Protein AF-A0A832U2E0-F1 (afdb_monomer_lite)

Sequence (103 aa):
MTTLREISESLNTPEETDFFEEMMDIDIGNYTFTDRKQYDDEGYLYLYSNKNNPNVKLLFNEERSSVILYELQDDNETVNSTVWRYDKKFTKKYNKSELKGIF

pLDDT: mean 84.31, std 11.88, range [37.91, 95.94]

Radius of gyration: 13.37 Å; chains: 1; bounding box: 28×29×34 Å

Foldseek 3Di:
DDFQLNQCVLAVPPPVLCLPPLRRRDDPDDFHWYDWDADDPVRQWIKTATPPDRQWIWIGGSVQSKIKIWGQDDVNQKIWIWMDHPNDIDTDIDGVVRCVVVD

Structure (mmCIF, N/CA/C/O backbone):
data_AF-A0A832U2E0-F1
#
_entry.id   AF-A0A832U2E0-F1
#
loop_
_atom_site.group_PDB
_atom_site.id
_atom_site.type_symbol
_atom_site.label_atom_id
_atom_site.label_alt_id
_atom_site.label_comp_id
_atom_site.label_asym_id
_atom_site.label_entity_id
_atom_site.label_seq_id
_atom_site.pdbx_PDB_ins_code
_atom_site.Cartn_x
_atom_site.Cartn_y
_atom_site.Cartn_z
_atom_site.occupancy
_atom_site.B_iso_or_equiv
_atom_site.auth_seq_id
_atom_site.auth_comp_id
_atom_site.auth_asym_id
_atom_site.auth_atom_id
_atom_site.pdbx_PDB_model_num
ATOM 1 N N . MET A 1 1 ? -2.938 15.019 -8.203 1.00 75.44 1 MET A N 1
ATOM 2 C CA . MET A 1 1 ? -3.217 13.584 -8.091 1.00 75.44 1 MET A CA 1
ATOM 3 C C . MET A 1 1 ? -1.922 12.908 -8.458 1.00 75.44 1 MET A C 1
ATOM 5 O O . MET A 1 1 ? -1.430 13.218 -9.534 1.00 75.44 1 MET A O 1
ATOM 9 N N . THR A 1 2 ? -1.313 12.175 -7.529 1.00 87.50 2 THR A N 1
ATOM 10 C CA . THR A 1 2 ? 0.060 11.682 -7.680 1.00 87.50 2 THR A CA 1
ATOM 11 C C . THR A 1 2 ? 0.033 10.238 -8.166 1.00 87.50 2 THR A C 1
ATOM 13 O O . THR A 1 2 ? -0.649 9.384 -7.594 1.00 87.50 2 THR A O 1
ATOM 16 N N . THR A 1 3 ? 0.758 9.985 -9.245 1.00 90.81 3 THR A N 1
ATOM 17 C CA . THR A 1 3 ? 0.906 8.667 -9.860 1.00 90.81 3 THR A CA 1
ATOM 18 C C . THR A 1 3 ? 1.887 7.793 -9.082 1.00 90.81 3 THR A C 1
ATOM 20 O O . THR A 1 3 ? 2.719 8.285 -8.312 1.00 90.81 3 THR A O 1
ATOM 23 N N . LEU A 1 4 ? 1.822 6.479 -9.300 1.00 88.75 4 LEU A N 1
ATOM 24 C CA . LEU A 1 4 ? 2.828 5.555 -8.778 1.00 88.75 4 LEU A CA 1
ATOM 25 C C . LEU A 1 4 ? 4.234 5.909 -9.280 1.00 88.75 4 LEU A C 1
ATOM 27 O O . LEU A 1 4 ? 5.176 5.833 -8.496 1.00 88.75 4 LEU A O 1
ATOM 31 N N . ARG A 1 5 ? 4.365 6.350 -10.536 1.00 88.50 5 ARG A N 1
ATOM 32 C CA . ARG A 1 5 ? 5.624 6.815 -11.133 1.00 88.50 5 ARG A CA 1
ATOM 33 C C . ARG A 1 5 ? 6.262 7.935 -10.325 1.00 88.50 5 ARG A C 1
ATOM 35 O O . ARG A 1 5 ? 7.390 7.788 -9.870 1.00 88.50 5 ARG A O 1
ATOM 42 N N . GLU A 1 6 ? 5.513 9.003 -10.067 1.00 89.12 6 GLU A N 1
ATOM 43 C CA . GLU A 1 6 ? 5.998 10.136 -9.269 1.00 89.12 6 GLU A CA 1
ATOM 44 C C . GLU A 1 6 ? 6.388 9.706 -7.843 1.00 89.12 6 GLU A C 1
ATOM 46 O O . GLU A 1 6 ? 7.375 10.190 -7.286 1.00 89.12 6 GLU A O 1
ATOM 51 N N . ILE A 1 7 ? 5.642 8.769 -7.242 1.00 89.25 7 ILE A N 1
ATOM 52 C CA . ILE A 1 7 ? 5.978 8.211 -5.924 1.00 89.25 7 ILE A CA 1
ATOM 53 C C . ILE A 1 7 ? 7.279 7.404 -5.987 1.00 89.25 7 ILE A C 1
ATOM 55 O O . ILE A 1 7 ? 8.162 7.629 -5.161 1.00 89.25 7 ILE A O 1
ATOM 59 N N . SER A 1 8 ? 7.411 6.493 -6.949 1.00 85.81 8 SER A N 1
ATOM 60 C CA . SER A 1 8 ? 8.593 5.647 -7.150 1.00 85.81 8 SER A CA 1
ATOM 61 C C . SER A 1 8 ? 9.853 6.491 -7.369 1.00 85.81 8 SER A C 1
ATOM 63 O O . SER A 1 8 ? 10.850 6.284 -6.672 1.00 85.81 8 SER A O 1
ATOM 65 N N . GLU A 1 9 ? 9.772 7.519 -8.218 1.00 86.19 9 GLU A N 1
ATOM 66 C CA . GLU A 1 9 ? 10.846 8.493 -8.444 1.00 86.19 9 GLU A CA 1
ATOM 67 C C . GLU A 1 9 ? 11.225 9.227 -7.148 1.00 86.19 9 GLU A C 1
ATOM 69 O O . GLU A 1 9 ? 12.403 9.321 -6.803 1.00 86.19 9 GLU A O 1
ATOM 74 N N . SER A 1 10 ? 10.235 9.696 -6.376 1.00 87.38 10 SER A N 1
ATOM 75 C CA . SER A 1 10 ? 10.485 10.403 -5.109 1.00 87.38 10 SER A CA 1
ATOM 76 C C . SER A 1 10 ? 11.129 9.527 -4.029 1.00 87.38 10 SER A C 1
ATOM 78 O O . SER A 1 10 ? 11.835 10.033 -3.155 1.00 87.38 10 SER A O 1
ATOM 80 N N . LEU A 1 11 ? 10.882 8.217 -4.083 1.00 85.81 11 LEU A N 1
ATOM 81 C CA . LEU A 1 11 ? 11.396 7.229 -3.139 1.00 85.81 11 LEU A CA 1
ATOM 82 C C . LEU A 1 11 ? 12.758 6.666 -3.552 1.00 85.81 11 LEU A C 1
ATOM 84 O O . LEU A 1 11 ? 13.355 5.930 -2.763 1.00 85.81 11 LEU A O 1
ATOM 88 N N . ASN A 1 12 ? 13.241 6.998 -4.756 1.00 79.06 12 ASN A N 1
ATOM 89 C CA . ASN A 1 12 ? 14.454 6.439 -5.345 1.00 79.06 12 ASN A CA 1
ATOM 90 C C . ASN A 1 12 ? 14.466 4.902 -5.234 1.00 79.06 12 ASN A C 1
ATOM 92 O O . ASN A 1 12 ? 15.420 4.303 -4.722 1.00 79.06 12 ASN A O 1
ATOM 96 N N . THR A 1 13 ? 13.348 4.271 -5.617 1.00 74.06 13 THR A N 1
ATOM 97 C CA . THR A 1 13 ? 13.244 2.807 -5.633 1.00 74.06 13 THR A CA 1
ATOM 98 C C . THR A 1 13 ? 14.312 2.227 -6.566 1.00 74.06 13 THR A C 1
ATOM 100 O O . THR A 1 13 ? 14.593 2.854 -7.586 1.00 74.06 13 THR A O 1
ATOM 103 N N . PRO A 1 14 ? 14.938 1.081 -6.232 1.00 61.00 14 PRO A N 1
ATOM 104 C CA . PRO A 1 14 ? 15.945 0.454 -7.093 1.00 61.00 14 PRO A CA 1
ATOM 105 C C . PRO A 1 14 ? 15.469 0.344 -8.549 1.00 61.00 14 PRO A C 1
ATOM 107 O O . PRO A 1 14 ? 14.299 0.058 -8.779 1.00 61.00 14 PRO A O 1
ATOM 110 N N . GLU A 1 15 ? 16.348 0.527 -9.535 1.00 55.22 15 GLU A N 1
ATOM 111 C CA . GLU A 1 15 ? 15.975 0.355 -10.954 1.00 55.22 15 GLU A CA 1
ATOM 112 C C . GLU A 1 15 ? 15.452 -1.063 -11.255 1.00 55.22 15 GLU A C 1
ATOM 114 O O . GLU A 1 15 ? 14.665 -1.234 -12.174 1.00 55.22 15 GLU A O 1
ATOM 119 N N . GLU A 1 16 ? 15.834 -2.054 -10.439 1.00 53.84 16 GLU A N 1
ATOM 120 C CA . GLU A 1 16 ? 15.380 -3.453 -10.514 1.00 53.84 16 GLU A CA 1
ATOM 121 C C . GLU A 1 16 ? 13.988 -3.696 -9.908 1.00 53.84 16 GLU A C 1
ATOM 123 O O . GLU A 1 16 ? 13.469 -4.807 -9.992 1.00 53.84 16 GLU A O 1
ATOM 128 N N . THR A 1 17 ? 13.371 -2.674 -9.301 1.00 59.53 17 THR A N 1
ATOM 129 C CA . THR A 1 17 ? 11.955 -2.719 -8.906 1.00 59.53 17 THR A CA 1
ATOM 130 C C . THR A 1 17 ? 11.160 -2.605 -10.213 1.00 59.53 17 THR A C 1
ATOM 132 O O . THR A 1 17 ? 10.677 -1.526 -10.556 1.00 59.53 17 THR A O 1
ATOM 135 N N . ASP A 1 18 ? 11.099 -3.689 -10.993 1.00 55.53 18 ASP A N 1
ATOM 136 C CA . ASP A 1 18 ? 10.346 -3.803 -12.246 1.00 55.53 18 ASP A CA 1
ATOM 137 C C . ASP A 1 18 ? 8.844 -3.717 -11.927 1.00 55.53 18 ASP A C 1
ATOM 139 O O . ASP A 1 18 ? 8.078 -4.684 -12.004 1.00 55.53 18 ASP A O 1
ATOM 143 N N . PHE A 1 19 ? 8.382 -2.536 -11.518 1.00 65.25 19 PHE A N 1
ATOM 144 C CA . PHE A 1 19 ? 6.973 -2.215 -11.584 1.00 65.25 19 PHE A CA 1
ATOM 145 C C . PHE A 1 19 ? 6.597 -2.300 -13.052 1.00 65.25 19 PHE A C 1
ATOM 147 O O . PHE A 1 19 ? 7.103 -1.540 -13.874 1.00 65.25 19 PHE A O 1
ATOM 154 N N . PHE A 1 20 ? 5.718 -3.248 -13.365 1.00 68.69 20 PHE A N 1
ATOM 155 C CA . PHE A 1 20 ? 5.097 -3.400 -14.675 1.00 68.69 20 PHE A CA 1
ATOM 156 C C . PHE A 1 20 ? 4.760 -2.005 -15.209 1.00 68.69 20 PHE A C 1
ATOM 158 O O . PHE A 1 20 ? 4.055 -1.268 -14.519 1.00 68.69 20 PHE A O 1
ATOM 165 N N . GLU A 1 21 ? 5.285 -1.618 -16.380 1.00 72.19 21 GLU A N 1
ATOM 166 C CA . GLU A 1 21 ? 5.094 -0.266 -16.943 1.00 72.19 21 GLU A CA 1
ATOM 167 C C . GLU A 1 21 ? 3.615 0.159 -16.913 1.00 72.19 21 GLU A C 1
ATOM 169 O O . GLU A 1 21 ? 3.295 1.318 -16.654 1.00 72.19 21 GLU A O 1
ATOM 174 N N . GLU A 1 22 ? 2.724 -0.820 -17.079 1.00 73.81 22 GLU A N 1
ATOM 175 C CA . GLU A 1 22 ? 1.262 -0.737 -17.007 1.00 73.81 22 GLU A CA 1
ATOM 176 C C . GLU A 1 22 ? 0.732 -0.177 -15.668 1.00 73.81 22 GLU A C 1
ATOM 178 O O . GLU A 1 22 ? -0.292 0.502 -15.623 1.00 73.81 22 GLU A O 1
ATOM 183 N N . MET A 1 23 ? 1.443 -0.402 -14.561 1.00 82.88 23 MET A N 1
ATOM 184 C CA . MET A 1 23 ? 1.066 0.064 -13.225 1.00 82.88 23 MET A CA 1
ATOM 185 C C . MET A 1 23 ? 1.610 1.450 -12.882 1.00 82.88 23 MET A C 1
ATOM 187 O O . MET A 1 23 ? 1.145 2.050 -11.917 1.00 82.88 23 MET A O 1
ATOM 191 N N . MET A 1 24 ? 2.576 1.984 -13.626 1.00 85.81 24 MET A N 1
ATOM 192 C CA . MET A 1 24 ? 3.264 3.222 -13.237 1.00 85.81 24 MET A CA 1
ATOM 193 C C . MET A 1 24 ? 2.356 4.455 -13.287 1.00 85.81 24 MET A C 1
ATOM 195 O O . MET A 1 24 ? 2.542 5.401 -12.521 1.00 85.81 24 MET A O 1
ATOM 199 N N . ASP A 1 25 ? 1.318 4.411 -14.116 1.00 87.88 25 ASP A N 1
ATOM 200 C CA . ASP A 1 25 ? 0.399 5.531 -14.298 1.00 87.88 25 ASP A CA 1
ATOM 201 C C . ASP A 1 25 ? -0.848 5.429 -13.396 1.00 87.88 25 ASP A C 1
ATOM 203 O O . ASP A 1 25 ? -1.756 6.261 -13.487 1.00 87.88 25 ASP A O 1
ATOM 207 N N . ILE A 1 26 ? -0.913 4.436 -12.492 1.00 89.38 26 ILE A N 1
ATOM 208 C CA . ILE A 1 26 ? -2.020 4.349 -11.534 1.00 89.38 26 ILE A CA 1
ATOM 209 C C . ILE A 1 26 ? -2.003 5.544 -10.589 1.00 89.38 26 ILE A C 1
ATOM 211 O O . ILE A 1 26 ? -0.965 5.987 -10.097 1.00 89.38 26 ILE A O 1
ATOM 215 N N . ASP A 1 27 ? -3.201 6.011 -10.275 1.00 91.56 27 ASP A N 1
ATOM 216 C CA . ASP A 1 27 ? -3.414 7.014 -9.251 1.00 91.56 27 ASP A CA 1
ATOM 217 C C . ASP A 1 27 ? -3.379 6.408 -7.846 1.00 91.56 27 ASP A C 1
ATOM 219 O O . ASP A 1 27 ? -4.218 5.565 -7.504 1.00 91.56 27 ASP A O 1
ATOM 223 N N . ILE A 1 28 ? -2.452 6.896 -7.022 1.00 89.44 28 ILE A N 1
ATOM 224 C CA . ILE A 1 28 ? -2.320 6.530 -5.608 1.00 89.44 28 ILE A CA 1
ATOM 225 C C . ILE A 1 28 ? -2.958 7.583 -4.684 1.00 89.44 28 ILE A C 1
ATOM 227 O O . ILE A 1 28 ? -3.148 7.332 -3.495 1.00 89.44 28 ILE A O 1
ATOM 231 N N . GLY A 1 29 ? -3.361 8.740 -5.207 1.00 91.12 29 GLY A N 1
ATOM 232 C CA . GLY A 1 29 ? -3.883 9.873 -4.452 1.00 91.12 29 GLY A CA 1
ATOM 233 C C . GLY A 1 29 ? -2.795 10.873 -4.060 1.00 91.12 29 GLY A C 1
ATOM 234 O O . GLY A 1 29 ? -1.640 10.773 -4.457 1.00 91.12 29 GLY A O 1
ATOM 235 N N . ASN A 1 30 ? -3.161 11.891 -3.279 1.00 90.69 30 ASN A N 1
ATOM 236 C CA . ASN A 1 30 ? -2.234 12.953 -2.867 1.00 90.69 30 ASN A CA 1
ATOM 237 C C . ASN A 1 30 ? -1.510 12.574 -1.561 1.00 90.69 30 ASN A C 1
ATOM 239 O O . ASN A 1 30 ? -1.725 13.193 -0.516 1.00 90.69 30 ASN A O 1
ATOM 243 N N . TYR A 1 31 ? -0.677 11.537 -1.613 1.00 91.88 31 TYR A N 1
ATOM 244 C CA . TYR A 1 31 ? 0.137 11.077 -0.487 1.00 91.88 31 TYR A CA 1
ATOM 245 C C . TYR A 1 31 ? 1.628 11.324 -0.745 1.00 91.88 31 TYR A C 1
ATOM 247 O O . TYR A 1 31 ? 2.074 11.452 -1.880 1.00 91.88 31 TYR A O 1
ATOM 255 N N . THR A 1 32 ? 2.417 11.388 0.326 1.00 91.94 32 THR A N 1
ATOM 256 C CA . THR A 1 32 ? 3.876 11.537 0.256 1.00 91.94 32 THR A CA 1
ATOM 257 C C . THR A 1 32 ? 4.497 10.520 1.191 1.00 91.94 32 THR A C 1
ATOM 259 O O . THR A 1 32 ? 4.094 10.448 2.350 1.00 91.94 32 THR A O 1
ATOM 262 N N . PHE A 1 33 ? 5.468 9.751 0.710 1.00 92.81 33 PHE A N 1
ATOM 263 C CA . PHE A 1 33 ? 6.072 8.635 1.435 1.00 92.81 33 PHE A CA 1
ATOM 264 C C . PHE A 1 33 ? 7.573 8.871 1.636 1.00 92.81 33 PHE A C 1
ATOM 266 O O . PHE A 1 33 ? 8.184 9.590 0.849 1.00 92.81 33 PHE A O 1
ATOM 273 N N . THR A 1 34 ? 8.164 8.322 2.701 1.00 85.50 34 THR A N 1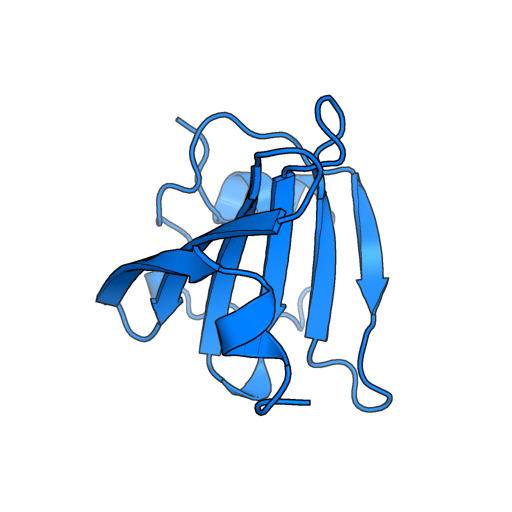
ATOM 274 C CA . THR A 1 34 ? 9.595 8.538 3.016 1.00 85.50 34 THR A CA 1
ATOM 275 C C . THR A 1 34 ? 10.315 7.295 3.520 1.00 85.50 34 THR A C 1
ATOM 277 O O . THR A 1 34 ? 11.445 7.037 3.116 1.00 85.50 34 THR A O 1
ATOM 280 N N . ASP A 1 35 ? 9.683 6.517 4.398 1.00 78.50 35 ASP A N 1
ATOM 281 C CA . ASP A 1 35 ? 10.386 5.459 5.129 1.00 78.50 35 ASP A CA 1
ATOM 282 C C . ASP A 1 35 ? 10.238 4.121 4.413 1.00 78.50 35 ASP A C 1
ATOM 284 O O . ASP A 1 35 ? 9.135 3.585 4.409 1.00 78.50 35 ASP A O 1
ATOM 288 N N . ARG A 1 36 ? 11.320 3.558 3.859 1.00 84.38 36 ARG A N 1
ATOM 289 C CA . ARG A 1 36 ? 11.335 2.202 3.281 1.00 84.38 36 ARG A CA 1
ATOM 290 C C . ARG A 1 36 ? 11.701 1.178 4.348 1.00 84.38 36 ARG A C 1
ATOM 292 O O . ARG A 1 36 ? 12.763 1.264 4.962 1.00 84.38 36 ARG A O 1
ATOM 299 N N . LYS A 1 37 ? 10.863 0.160 4.510 1.00 84.69 37 LYS A N 1
ATOM 300 C CA . LYS A 1 37 ? 11.192 -1.046 5.270 1.00 84.69 37 LYS A CA 1
ATOM 301 C C . LYS A 1 37 ? 10.960 -2.271 4.397 1.00 84.69 37 LYS A C 1
ATOM 303 O O . LYS A 1 37 ? 9.863 -2.452 3.881 1.00 84.69 37 LYS A O 1
ATOM 308 N N . GLN A 1 38 ? 11.987 -3.096 4.249 1.00 81.81 38 GLN A N 1
ATOM 309 C CA . GLN A 1 38 ? 11.879 -4.401 3.607 1.00 81.81 38 GLN A CA 1
ATOM 310 C C . GLN A 1 38 ? 11.298 -5.406 4.611 1.00 81.81 38 GLN A C 1
ATOM 312 O O . GLN A 1 38 ? 11.660 -5.377 5.791 1.00 81.81 38 GLN A O 1
ATOM 317 N N . TYR A 1 39 ? 10.339 -6.215 4.171 1.00 79.50 39 TYR A N 1
ATOM 318 C CA . TYR A 1 39 ? 9.581 -7.137 5.023 1.00 79.50 39 TYR A CA 1
ATOM 319 C C . TYR A 1 39 ? 9.848 -8.614 4.736 1.00 79.50 39 TYR A C 1
ATOM 321 O O . TYR A 1 39 ? 9.420 -9.449 5.529 1.00 79.50 39 TYR A O 1
ATOM 329 N N . ASP A 1 40 ? 10.559 -8.933 3.661 1.00 79.38 40 ASP A N 1
ATOM 330 C CA . ASP A 1 40 ? 11.012 -10.280 3.337 1.00 79.38 40 ASP A CA 1
ATOM 331 C C . ASP A 1 40 ? 12.534 -10.358 3.206 1.00 79.38 40 ASP A C 1
ATOM 333 O O . ASP A 1 40 ? 13.216 -9.398 2.840 1.00 79.38 40 ASP A O 1
ATOM 337 N N . ASP A 1 41 ? 13.068 -11.541 3.504 1.00 78.06 41 ASP A N 1
ATOM 338 C CA . ASP A 1 41 ? 14.497 -11.831 3.361 1.00 78.06 41 ASP A CA 1
ATOM 339 C C . ASP A 1 41 ? 14.920 -11.888 1.881 1.00 78.06 41 ASP A C 1
ATOM 341 O O . ASP A 1 41 ? 16.096 -11.721 1.564 1.00 78.06 41 ASP A O 1
ATOM 345 N N . GLU A 1 42 ? 13.953 -12.093 0.980 1.00 77.62 42 GLU A N 1
ATOM 346 C CA . GLU A 1 42 ? 14.154 -12.188 -0.470 1.00 77.62 42 GLU A CA 1
ATOM 347 C C . GLU A 1 42 ? 14.141 -10.823 -1.179 1.00 77.62 42 GLU A C 1
ATOM 349 O O . GLU A 1 42 ? 14.712 -10.699 -2.259 1.00 77.62 42 GLU A O 1
ATOM 354 N N . GLY A 1 43 ? 13.563 -9.782 -0.565 1.00 72.81 43 GLY A N 1
ATOM 355 C CA . GLY A 1 43 ? 13.560 -8.422 -1.109 1.00 72.81 43 GLY A CA 1
ATOM 356 C C . GLY A 1 43 ? 12.465 -8.108 -2.115 1.00 72.81 43 GLY A C 1
ATOM 357 O O . GLY A 1 43 ? 12.649 -7.213 -2.930 1.00 72.81 43 GLY A O 1
ATOM 358 N N . TYR A 1 44 ? 11.315 -8.768 -2.036 1.00 82.69 44 TYR A N 1
ATOM 359 C CA . TYR A 1 44 ? 10.153 -8.495 -2.878 1.00 82.69 44 TYR A CA 1
ATOM 360 C C . TYR A 1 44 ? 9.079 -7.646 -2.183 1.00 82.69 44 TYR A C 1
ATOM 362 O O . TYR A 1 44 ? 8.141 -7.186 -2.841 1.00 82.69 44 TYR A O 1
ATOM 370 N N . LEU A 1 45 ? 9.181 -7.422 -0.867 1.00 87.44 45 LEU A N 1
ATOM 371 C CA . LEU A 1 45 ? 8.179 -6.726 -0.060 1.00 87.44 45 LEU A CA 1
ATOM 372 C C . LEU A 1 45 ? 8.733 -5.449 0.568 1.00 87.44 45 LEU A C 1
ATOM 374 O O . LEU A 1 45 ? 9.443 -5.480 1.576 1.00 87.44 45 LEU A O 1
ATOM 378 N N . TYR A 1 46 ? 8.302 -4.304 0.041 1.00 87.69 46 TYR A N 1
ATOM 379 C CA . TYR A 1 46 ? 8.696 -2.984 0.532 1.00 87.69 46 TYR A CA 1
ATOM 380 C C . TYR A 1 46 ? 7.509 -2.206 1.071 1.00 87.69 46 TYR A C 1
ATOM 382 O O . TYR A 1 46 ? 6.558 -1.915 0.351 1.00 87.69 46 TYR A O 1
ATOM 390 N N . LEU A 1 47 ? 7.579 -1.824 2.341 1.00 90.44 47 LEU A N 1
ATOM 391 C CA . LEU A 1 47 ? 6.588 -0.981 2.989 1.00 90.44 47 LEU A CA 1
ATOM 392 C C . LEU A 1 47 ? 7.094 0.452 3.097 1.00 90.44 47 LEU A C 1
ATOM 394 O O . LEU A 1 47 ? 8.179 0.695 3.626 1.00 90.44 47 LEU A O 1
ATOM 398 N N . TYR A 1 48 ? 6.243 1.384 2.690 1.00 91.56 48 TYR A N 1
ATOM 399 C CA . TYR A 1 48 ? 6.457 2.814 2.775 1.00 91.56 48 TYR A CA 1
ATOM 400 C C . TYR A 1 48 ? 5.450 3.468 3.711 1.00 91.56 48 TYR A C 1
ATOM 402 O O . TYR A 1 48 ? 4.244 3.228 3.627 1.00 91.56 48 TYR A O 1
ATOM 410 N N . SER A 1 49 ? 5.939 4.320 4.611 1.00 92.94 49 SER A N 1
ATOM 411 C CA . SER A 1 49 ? 5.085 5.108 5.508 1.00 92.94 49 SER A CA 1
ATOM 412 C C . SER A 1 49 ? 4.817 6.488 4.933 1.00 92.94 49 SER A C 1
ATOM 414 O O . SER A 1 49 ? 5.735 7.136 4.426 1.00 92.94 49 SER A O 1
ATOM 416 N N . ASN A 1 50 ? 3.568 6.949 5.015 1.00 94.44 50 ASN A N 1
ATOM 417 C CA . ASN A 1 50 ? 3.259 8.320 4.644 1.00 94.44 50 ASN A CA 1
ATOM 418 C C . ASN A 1 50 ? 3.890 9.297 5.648 1.00 94.44 50 ASN A C 1
ATOM 420 O O . ASN A 1 50 ? 3.807 9.111 6.862 1.00 94.44 50 ASN A O 1
ATOM 424 N N . LYS A 1 51 ? 4.486 10.361 5.115 1.00 93.19 51 LYS A N 1
ATOM 425 C CA . LYS A 1 51 ? 5.235 11.382 5.850 1.00 93.19 51 LYS A CA 1
ATOM 426 C C . LYS A 1 51 ? 4.382 12.162 6.851 1.00 93.19 51 LYS A C 1
ATOM 428 O O . LYS A 1 51 ? 4.865 12.539 7.912 1.00 93.19 51 LYS A O 1
ATOM 433 N N . ASN A 1 52 ? 3.131 12.443 6.493 1.00 93.00 52 ASN A N 1
ATOM 434 C CA . ASN A 1 52 ? 2.238 13.320 7.251 1.00 93.00 52 ASN A CA 1
ATOM 435 C C . ASN A 1 52 ? 1.232 12.536 8.104 1.00 93.00 52 ASN A C 1
ATOM 437 O O . ASN A 1 52 ? 0.692 13.080 9.064 1.00 93.00 52 ASN A O 1
ATOM 441 N N . ASN A 1 53 ? 0.959 11.278 7.752 1.00 92.44 53 ASN A N 1
ATOM 442 C CA . ASN A 1 53 ? 0.012 10.425 8.453 1.00 92.44 53 ASN A CA 1
ATOM 443 C C . ASN A 1 53 ? 0.550 8.986 8.583 1.00 92.44 53 ASN A C 1
ATOM 445 O O . ASN A 1 53 ? 0.450 8.212 7.631 1.00 92.44 53 ASN A O 1
ATOM 449 N N . PRO A 1 54 ? 1.039 8.569 9.764 1.00 90.12 54 PRO A N 1
ATOM 450 C CA . PRO A 1 54 ? 1.631 7.244 9.945 1.00 90.12 54 PRO A CA 1
ATOM 451 C C . PRO A 1 54 ? 0.646 6.082 9.750 1.00 90.12 54 PRO A C 1
ATOM 453 O O . PRO A 1 54 ? 1.103 4.949 9.572 1.00 90.12 54 PRO A O 1
ATOM 456 N N . ASN A 1 55 ? -0.665 6.344 9.751 1.00 92.62 55 ASN A N 1
ATOM 457 C CA . ASN A 1 55 ? -1.707 5.341 9.527 1.00 92.62 55 ASN A CA 1
ATOM 458 C C . ASN A 1 55 ? -1.875 4.967 8.050 1.00 92.62 55 ASN A C 1
ATOM 460 O O . ASN A 1 55 ? -2.512 3.958 7.754 1.00 92.62 55 ASN A O 1
ATOM 464 N N . VAL A 1 56 ? -1.313 5.757 7.131 1.00 94.38 56 VAL A N 1
ATOM 465 C CA . VAL A 1 56 ? -1.325 5.472 5.695 1.00 94.38 56 VAL A CA 1
ATOM 466 C C . VAL A 1 56 ? -0.014 4.807 5.314 1.00 94.38 56 VAL A C 1
ATOM 468 O O . VAL A 1 56 ? 1.071 5.350 5.553 1.00 94.38 56 VAL A O 1
ATOM 471 N N . LYS A 1 57 ? -0.113 3.637 4.692 1.00 94.00 57 LYS A N 1
ATOM 472 C CA . LYS A 1 57 ? 1.031 2.860 4.234 1.00 94.00 57 LYS A CA 1
ATOM 473 C C . LYS A 1 57 ? 0.847 2.434 2.786 1.00 94.00 57 LYS A C 1
ATOM 475 O O . LYS A 1 57 ? -0.268 2.142 2.357 1.00 94.00 57 LYS A O 1
ATOM 480 N N . LEU A 1 58 ? 1.955 2.361 2.065 1.00 93.31 58 LEU A N 1
ATOM 481 C CA . LEU A 1 58 ? 2.020 1.858 0.701 1.00 93.31 58 LEU A CA 1
ATOM 482 C C . LEU A 1 58 ? 2.957 0.656 0.683 1.00 93.31 58 LEU A C 1
ATOM 484 O O . LEU A 1 58 ? 4.103 0.765 1.099 1.00 93.31 58 LEU A O 1
ATOM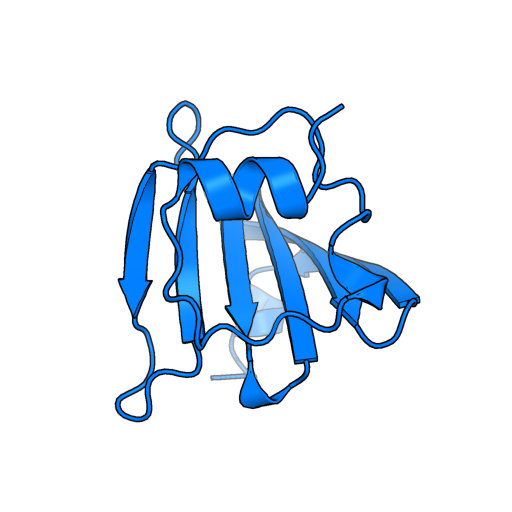 488 N N . LEU A 1 59 ? 2.464 -0.496 0.253 1.00 91.50 59 LEU A N 1
ATOM 489 C CA . LEU A 1 59 ? 3.233 -1.725 0.142 1.00 91.50 59 LEU A CA 1
ATOM 490 C C . LEU A 1 59 ? 3.438 -2.049 -1.334 1.00 91.50 59 LEU A C 1
ATOM 492 O O . LEU A 1 59 ? 2.473 -2.143 -2.094 1.00 91.50 59 LEU A O 1
ATOM 496 N N . PHE A 1 60 ? 4.688 -2.263 -1.709 1.00 88.81 60 PHE A N 1
ATOM 497 C CA . PHE A 1 60 ? 5.079 -2.841 -2.982 1.00 88.81 60 PHE A CA 1
ATOM 498 C C . PHE A 1 60 ? 5.371 -4.319 -2.768 1.00 88.81 60 PHE A C 1
ATOM 500 O O . PHE A 1 60 ? 6.122 -4.681 -1.864 1.00 88.81 60 PHE A O 1
ATOM 507 N N . ASN A 1 61 ? 4.712 -5.159 -3.559 1.00 88.62 61 ASN A N 1
ATOM 508 C CA . ASN A 1 61 ? 4.920 -6.595 -3.588 1.00 88.62 61 ASN A CA 1
ATOM 509 C C . ASN A 1 61 ? 5.266 -6.986 -5.027 1.00 88.62 61 ASN A C 1
ATOM 511 O O . ASN A 1 61 ? 4.371 -7.119 -5.870 1.00 88.62 61 ASN A O 1
ATOM 515 N N . GLU A 1 62 ? 6.560 -7.134 -5.285 1.00 83.75 62 GLU A N 1
ATOM 516 C CA . GLU A 1 62 ? 7.103 -7.482 -6.598 1.00 83.75 62 GLU A CA 1
ATOM 517 C C . GLU A 1 62 ? 6.718 -8.902 -7.010 1.00 83.75 62 GLU A C 1
ATOM 519 O O . GLU A 1 62 ? 6.203 -9.098 -8.111 1.00 83.75 62 GLU A O 1
ATOM 524 N N . GLU A 1 63 ? 6.850 -9.870 -6.095 1.00 84.19 63 GLU A N 1
ATOM 525 C CA . GLU A 1 63 ? 6.526 -11.288 -6.317 1.00 84.19 63 GLU A CA 1
ATOM 526 C C . GLU A 1 63 ? 5.101 -11.461 -6.868 1.00 84.19 63 GLU A C 1
ATOM 528 O O . GLU A 1 63 ? 4.833 -12.260 -7.768 1.00 84.19 63 GLU A O 1
ATOM 533 N N . ARG A 1 64 ? 4.153 -10.683 -6.337 1.00 85.56 64 ARG A N 1
ATOM 534 C CA . ARG A 1 64 ? 2.738 -10.743 -6.718 1.00 85.56 64 ARG A CA 1
ATOM 535 C C . ARG A 1 64 ? 2.340 -9.705 -7.747 1.00 85.56 64 ARG A C 1
ATOM 537 O O . ARG A 1 64 ? 1.157 -9.679 -8.107 1.00 85.56 64 ARG A O 1
ATOM 544 N N . SER A 1 65 ? 3.268 -8.876 -8.212 1.00 86.12 65 SER A N 1
ATOM 545 C CA . SER A 1 65 ? 2.982 -7.821 -9.183 1.00 86.12 65 SER A CA 1
ATOM 546 C C . SER A 1 65 ? 1.894 -6.872 -8.683 1.00 86.12 65 SER A C 1
ATOM 548 O O . SER A 1 65 ? 0.899 -6.630 -9.369 1.00 86.12 65 SER A O 1
ATOM 550 N N . SER A 1 66 ? 2.004 -6.426 -7.429 1.00 90.00 66 SER A N 1
ATOM 551 C CA . SER A 1 66 ? 0.933 -5.665 -6.790 1.00 90.00 66 SER A CA 1
ATOM 552 C C . SER A 1 66 ? 1.416 -4.501 -5.940 1.00 90.00 66 SER A C 1
ATOM 554 O O . SER A 1 66 ? 2.434 -4.571 -5.254 1.00 90.00 66 SER A O 1
ATOM 556 N N . VAL A 1 67 ? 0.608 -3.446 -5.950 1.00 91.44 67 VAL A N 1
ATOM 557 C CA . VAL A 1 67 ? 0.741 -2.281 -5.079 1.00 91.44 67 VAL A CA 1
ATOM 558 C C . VAL A 1 67 ? -0.469 -2.250 -4.161 1.00 91.44 67 VAL A C 1
ATOM 560 O O . VAL A 1 67 ? -1.600 -2.440 -4.609 1.00 91.44 67 VAL A O 1
ATOM 563 N N . ILE A 1 68 ? -0.246 -2.026 -2.871 1.00 93.38 68 ILE A N 1
ATOM 564 C CA . ILE A 1 68 ? -1.303 -1.993 -1.864 1.00 93.38 68 ILE A CA 1
ATOM 565 C C . ILE A 1 68 ? -1.192 -0.698 -1.072 1.00 93.38 68 ILE A C 1
ATOM 567 O O . ILE A 1 68 ? -0.247 -0.505 -0.317 1.00 93.38 68 ILE A O 1
ATOM 571 N N . LEU A 1 69 ? -2.188 0.170 -1.195 1.00 95.44 69 LEU A N 1
ATOM 572 C CA . LEU A 1 69 ? -2.382 1.291 -0.283 1.00 95.44 69 LEU A CA 1
ATOM 573 C C . LEU A 1 69 ? -3.302 0.816 0.836 1.00 95.44 69 LEU A C 1
ATOM 575 O O . LEU A 1 69 ? -4.383 0.293 0.560 1.00 95.44 69 LEU A O 1
ATOM 579 N N . TYR A 1 70 ? -2.909 0.999 2.090 1.00 93.94 70 TYR A N 1
ATOM 580 C CA . TYR A 1 70 ? -3.813 0.760 3.203 1.00 93.94 70 TYR A CA 1
ATOM 581 C C . TYR A 1 70 ? -3.794 1.887 4.227 1.00 93.94 70 TYR A C 1
ATOM 583 O O . TYR A 1 70 ? -2.762 2.494 4.512 1.00 93.94 70 TYR A O 1
ATOM 591 N N . GLU A 1 71 ? -4.970 2.150 4.782 1.00 95.00 71 GLU A N 1
ATOM 592 C CA . GLU A 1 71 ? -5.226 3.209 5.747 1.00 95.00 71 GLU A CA 1
ATOM 593 C C . GLU A 1 71 ? -5.822 2.591 7.007 1.00 95.00 71 GLU A C 1
ATOM 595 O O . GLU A 1 71 ? -6.903 1.994 6.975 1.00 95.00 71 GLU A O 1
ATOM 600 N N . LEU A 1 72 ? -5.095 2.724 8.114 1.00 93.62 72 LEU A N 1
ATOM 601 C CA . LEU A 1 72 ? -5.551 2.315 9.434 1.00 93.62 72 LEU A CA 1
ATOM 602 C C . LEU A 1 72 ? -6.522 3.359 9.995 1.00 93.62 72 LEU A C 1
ATOM 604 O O . LEU A 1 72 ? -6.253 4.563 9.978 1.00 93.62 72 LEU A O 1
ATOM 608 N N . GLN A 1 73 ? -7.655 2.889 10.499 1.00 92.12 73 GLN A N 1
ATOM 609 C CA . GLN A 1 73 ? -8.717 3.699 11.088 1.00 92.12 73 GLN A CA 1
ATOM 610 C C . GLN A 1 73 ? -9.135 3.109 12.435 1.00 92.12 73 GLN A C 1
ATOM 612 O O . GLN A 1 73 ? -8.729 1.997 12.782 1.00 92.12 73 GLN A O 1
ATOM 617 N N . ASP A 1 74 ? -9.949 3.858 13.183 1.00 89.31 74 ASP A N 1
ATOM 618 C CA . ASP A 1 74 ? -10.571 3.397 14.429 1.00 89.31 74 ASP A CA 1
ATOM 619 C C . ASP A 1 74 ? -9.534 2.815 15.413 1.00 89.31 74 ASP A C 1
ATOM 621 O O . ASP A 1 74 ? -9.610 1.651 15.790 1.00 89.31 74 ASP A O 1
ATOM 625 N N . ASP A 1 75 ? -8.494 3.590 15.744 1.00 86.88 75 ASP A N 1
ATOM 626 C CA . ASP A 1 75 ? -7.367 3.158 16.591 1.00 86.88 75 ASP A CA 1
ATOM 627 C C . ASP A 1 75 ? -6.673 1.865 16.114 1.00 86.88 75 ASP A C 1
ATOM 629 O O . ASP A 1 75 ? -6.198 1.043 16.900 1.00 86.88 75 ASP A O 1
ATOM 633 N N . ASN A 1 76 ? -6.553 1.719 14.790 1.00 84.88 76 ASN A N 1
ATOM 634 C CA . ASN A 1 76 ? -5.983 0.562 14.095 1.00 84.88 76 ASN A CA 1
ATOM 635 C C . ASN A 1 76 ? -6.834 -0.715 14.187 1.00 84.88 76 ASN A C 1
ATOM 637 O O . ASN A 1 76 ? -6.299 -1.810 13.989 1.00 84.88 76 ASN A O 1
ATOM 641 N N . GLU A 1 77 ? -8.132 -0.602 14.476 1.00 89.75 77 GLU A N 1
ATOM 642 C CA . GLU A 1 77 ? -9.064 -1.735 14.474 1.00 89.75 77 GLU A CA 1
ATOM 643 C C . GLU A 1 77 ? -9.671 -2.006 13.097 1.00 89.75 77 GLU A C 1
ATOM 645 O O . GLU A 1 77 ? -10.094 -3.135 12.830 1.00 89.75 77 GLU A O 1
ATOM 650 N N . THR A 1 78 ? -9.657 -1.029 12.186 1.00 93.06 78 THR A N 1
ATOM 651 C CA . THR A 1 78 ? -10.076 -1.244 10.797 1.00 93.06 78 THR A CA 1
ATOM 652 C C . THR A 1 78 ? -9.020 -0.797 9.791 1.00 93.06 78 THR A C 1
ATOM 654 O O . THR A 1 78 ? -8.215 0.101 10.038 1.00 93.06 78 THR A O 1
ATOM 657 N N . VAL A 1 79 ? -8.998 -1.477 8.648 1.00 93.69 79 VAL A N 1
ATOM 658 C CA . VAL A 1 79 ? -8.107 -1.219 7.517 1.00 93.69 79 VAL A CA 1
ATOM 659 C C . VAL A 1 79 ? -8.959 -1.020 6.276 1.00 93.69 79 VAL A C 1
ATOM 661 O O . VAL A 1 79 ? -9.659 -1.941 5.855 1.00 93.69 79 VAL A O 1
ATOM 664 N N . ASN A 1 80 ? -8.850 0.143 5.644 1.00 95.00 80 ASN A N 1
ATOM 665 C CA . ASN A 1 80 ? -9.257 0.294 4.250 1.00 95.00 80 ASN A CA 1
ATOM 666 C C . ASN A 1 80 ? -8.055 -0.027 3.377 1.00 95.00 80 ASN A C 1
ATOM 668 O O . ASN A 1 80 ? -7.013 0.602 3.520 1.00 95.00 80 ASN A O 1
ATOM 672 N N . SER A 1 81 ? -8.184 -1.006 2.490 1.00 94.62 81 SER A N 1
ATOM 673 C CA . SER A 1 81 ? -7.116 -1.402 1.581 1.00 94.62 81 SER A CA 1
ATOM 674 C C . SER A 1 81 ? -7.571 -1.239 0.141 1.00 94.62 81 SER A C 1
ATOM 676 O O 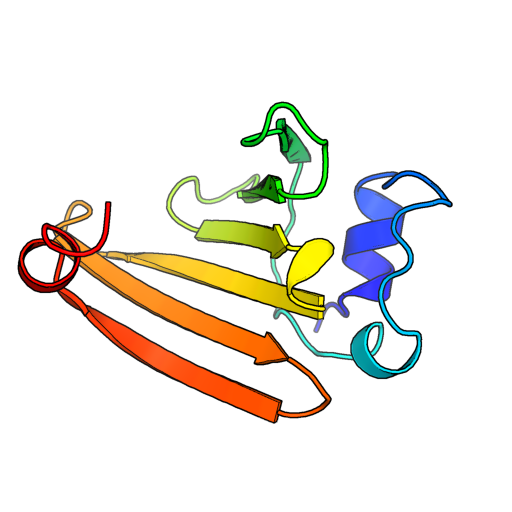. SER A 1 81 ? -8.673 -1.652 -0.221 1.00 94.62 81 SER A O 1
ATOM 678 N N . THR A 1 82 ? -6.705 -0.647 -0.672 1.00 95.94 82 THR A N 1
ATOM 679 C CA . THR A 1 82 ? -6.809 -0.613 -2.124 1.00 95.94 82 THR A CA 1
ATOM 680 C C . THR A 1 82 ? -5.621 -1.355 -2.716 1.00 95.94 82 THR A C 1
ATOM 682 O O . THR A 1 82 ? -4.476 -1.046 -2.401 1.00 95.94 82 THR A O 1
ATOM 685 N N . VAL A 1 83 ? -5.902 -2.343 -3.558 1.00 94.62 83 VAL A N 1
ATOM 686 C CA . VAL A 1 83 ? -4.917 -3.195 -4.224 1.00 94.62 83 VAL A CA 1
ATOM 687 C C . VAL A 1 83 ? -4.989 -2.941 -5.721 1.00 94.62 83 VAL A C 1
ATOM 689 O O . VAL A 1 83 ? -6.070 -3.038 -6.306 1.00 94.62 83 VAL A O 1
ATOM 692 N N . TRP A 1 84 ? -3.840 -2.682 -6.334 1.00 93.19 84 TRP A N 1
ATOM 693 C CA . TRP A 1 84 ? -3.659 -2.665 -7.779 1.00 93.19 84 TRP A CA 1
ATOM 694 C C . TRP A 1 84 ? -2.831 -3.877 -8.195 1.00 93.19 84 TRP A C 1
ATOM 696 O O . TRP A 1 84 ? -1.775 -4.124 -7.612 1.00 93.19 84 TRP A O 1
ATOM 706 N N . ARG A 1 85 ? -3.327 -4.654 -9.161 1.00 90.31 85 ARG A N 1
ATOM 707 C CA . ARG A 1 85 ? -2.657 -5.851 -9.693 1.00 90.31 85 ARG A CA 1
ATOM 708 C C . ARG A 1 85 ? -3.172 -6.167 -11.096 1.00 90.31 85 ARG A C 1
ATOM 710 O O . ARG A 1 85 ? -4.386 -6.309 -11.249 1.00 90.31 85 ARG A O 1
ATOM 717 N N . TYR A 1 86 ? -2.278 -6.343 -12.073 1.00 82.81 86 TYR A N 1
ATOM 718 C CA . TYR A 1 86 ? -2.619 -6.662 -13.475 1.00 82.81 86 TYR A CA 1
ATOM 719 C C . TYR A 1 86 ? -3.771 -5.786 -14.015 1.00 82.81 86 TYR A C 1
ATOM 721 O O . TYR A 1 86 ? -4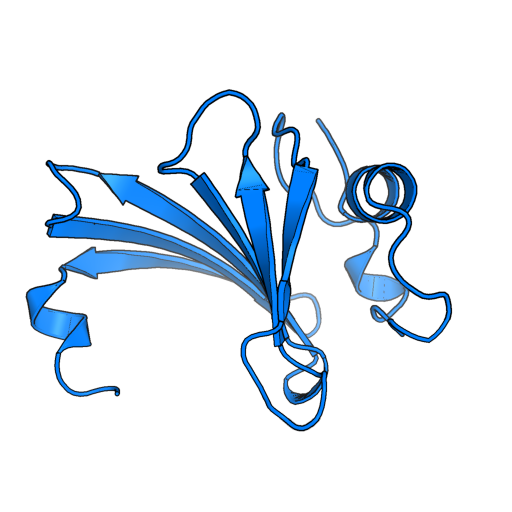.840 -6.305 -14.345 1.00 82.81 86 TYR A O 1
ATOM 729 N N . ASP A 1 87 ? -3.607 -4.459 -13.966 1.00 75.38 87 ASP A N 1
ATOM 730 C CA . ASP A 1 87 ? -4.601 -3.432 -14.349 1.00 75.38 87 ASP A CA 1
ATOM 731 C C . ASP A 1 87 ? -5.924 -3.411 -13.576 1.00 75.38 87 ASP A C 1
ATOM 733 O O . ASP A 1 87 ? -6.836 -2.634 -13.873 1.00 75.38 87 ASP A O 1
ATOM 737 N N . LYS A 1 88 ? -6.067 -4.239 -12.543 1.00 88.25 88 LYS A N 1
ATOM 738 C CA . LYS A 1 88 ? -7.273 -4.271 -11.717 1.00 88.25 88 LYS A CA 1
ATOM 739 C C . LYS A 1 88 ? -7.057 -3.505 -10.429 1.00 88.25 88 LYS A C 1
ATOM 741 O O . LYS A 1 88 ? -6.026 -3.651 -9.780 1.00 88.25 88 LYS A O 1
ATOM 746 N N . LYS A 1 89 ? -8.086 -2.758 -10.028 1.00 92.56 89 LYS A N 1
ATOM 747 C CA . LYS A 1 89 ? -8.175 -2.061 -8.744 1.00 92.56 89 LYS A CA 1
ATOM 748 C C . LYS A 1 89 ? -9.256 -2.704 -7.882 1.00 92.56 89 LYS A C 1
ATOM 750 O O . LYS A 1 89 ? -10.408 -2.805 -8.302 1.00 92.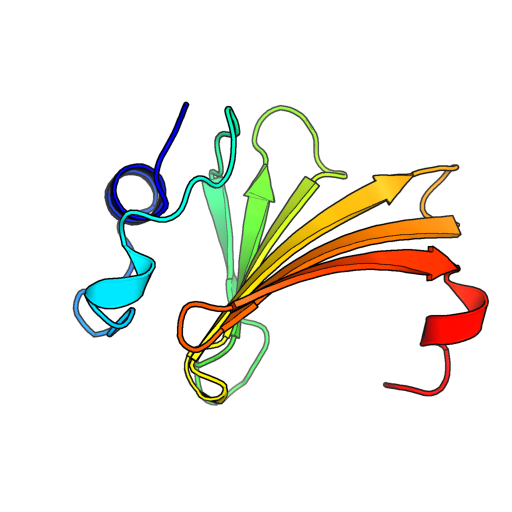56 89 LYS A O 1
ATOM 755 N N . PHE A 1 90 ? -8.901 -3.091 -6.664 1.00 94.12 90 PHE A N 1
ATOM 756 C CA . PHE A 1 90 ? -9.826 -3.645 -5.679 1.00 94.12 90 PHE A CA 1
ATOM 757 C C . PHE A 1 90 ? -9.743 -2.836 -4.397 1.00 94.12 90 PHE A C 1
ATOM 759 O O . PHE A 1 90 ? -8.659 -2.691 -3.847 1.00 94.12 90 PHE A O 1
ATOM 766 N N . THR A 1 91 ? -10.877 -2.362 -3.888 1.00 94.94 91 THR A N 1
ATOM 767 C CA . THR A 1 91 ? -10.933 -1.680 -2.592 1.00 94.94 91 THR A CA 1
ATOM 768 C C . THR A 1 91 ? -11.821 -2.470 -1.645 1.00 94.94 91 THR A C 1
ATOM 770 O O . THR A 1 91 ? -12.943 -2.837 -1.996 1.00 94.94 91 THR A O 1
ATOM 773 N N . LYS A 1 92 ? -11.323 -2.746 -0.439 1.00 94.31 92 LYS A N 1
ATOM 774 C CA . LYS A 1 92 ? -12.073 -3.449 0.600 1.00 94.31 92 LYS A CA 1
ATOM 775 C C . LYS A 1 92 ? -11.699 -2.938 1.989 1.00 94.31 92 LYS A C 1
ATOM 777 O O . LYS A 1 92 ? -10.533 -2.662 2.266 1.00 94.31 92 LYS A O 1
ATOM 782 N N . LYS A 1 93 ? -12.708 -2.840 2.855 1.00 94.00 93 LYS A N 1
ATOM 783 C CA . LYS A 1 93 ? -12.543 -2.600 4.289 1.00 94.00 93 LYS A CA 1
ATOM 784 C C . LYS A 1 93 ? -12.459 -3.940 5.019 1.00 94.00 93 LYS A C 1
ATOM 786 O O . LYS A 1 93 ? -13.254 -4.837 4.739 1.00 94.00 93 LYS A O 1
ATOM 791 N N . TYR A 1 94 ? -11.510 -4.053 5.936 1.00 90.69 94 TYR A N 1
ATOM 792 C CA . TYR A 1 94 ? -11.300 -5.206 6.803 1.00 90.69 94 TYR A CA 1
ATOM 793 C C . TYR A 1 94 ? -11.290 -4.748 8.258 1.00 90.69 94 TYR A C 1
ATOM 795 O O . TYR A 1 94 ? -10.702 -3.717 8.587 1.00 90.69 94 TYR A O 1
ATOM 803 N N . ASN A 1 95 ? -11.894 -5.527 9.142 1.00 90.00 95 ASN A N 1
ATOM 804 C CA . ASN A 1 95 ? -11.656 -5.434 10.573 1.00 90.00 95 ASN A CA 1
ATOM 805 C C . ASN A 1 95 ? -10.392 -6.222 10.907 1.00 90.00 95 ASN A C 1
ATOM 807 O O . ASN A 1 95 ? -10.131 -7.292 10.355 1.00 90.00 95 ASN A O 1
ATOM 811 N N . LYS A 1 96 ? -9.616 -5.741 11.870 1.00 80.81 96 LYS A N 1
ATOM 812 C CA . LYS A 1 96 ? -8.403 -6.417 12.338 1.00 80.81 96 LYS A CA 1
ATOM 813 C C . LYS A 1 96 ? -8.675 -7.841 12.822 1.00 80.81 96 LYS A C 1
ATOM 815 O O . LYS A 1 96 ? -7.844 -8.723 12.627 1.00 80.81 96 LYS A O 1
ATOM 820 N N . SER A 1 97 ? -9.844 -8.086 13.413 1.00 80.94 97 SER A N 1
ATOM 821 C CA . SER A 1 97 ? -10.300 -9.425 13.806 1.00 80.94 97 SER A CA 1
ATOM 822 C C . SER A 1 97 ? -10.416 -10.395 12.624 1.00 80.94 97 SER A C 1
ATOM 824 O O . SER A 1 97 ? -10.153 -11.580 12.802 1.00 80.94 97 SER A O 1
ATOM 826 N N . GLU A 1 98 ? -10.735 -9.905 11.424 1.00 77.75 98 GLU A N 1
ATOM 827 C CA . GLU A 1 98 ? -10.830 -10.701 10.192 1.00 77.75 98 GLU A CA 1
ATOM 828 C C . GLU A 1 98 ? -9.446 -11.023 9.605 1.00 77.75 98 GLU A C 1
ATOM 830 O O . GLU A 1 98 ? -9.296 -11.997 8.871 1.00 77.75 98 GLU A O 1
ATOM 835 N N . LEU A 1 99 ? -8.421 -10.236 9.954 1.00 70.19 99 LEU A N 1
ATOM 836 C CA . LEU A 1 99 ? -7.038 -10.424 9.500 1.00 70.19 99 LEU A CA 1
ATOM 837 C C . LEU A 1 99 ? -6.235 -11.397 10.380 1.00 70.19 99 LEU A C 1
ATOM 839 O O . LEU A 1 99 ? -5.220 -11.924 9.931 1.00 70.19 99 LEU A O 1
ATOM 843 N N . LYS A 1 100 ? -6.689 -11.680 11.611 1.00 56.59 100 LYS A N 1
ATOM 844 C CA . LYS A 1 100 ? -5.990 -12.541 12.593 1.00 56.59 100 LYS A CA 1
ATOM 845 C C . LYS A 1 100 ? -5.84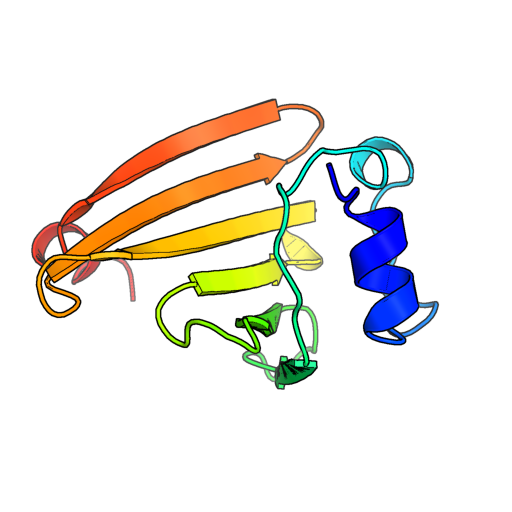3 -14.022 12.193 1.00 56.59 100 LYS A C 1
ATOM 847 O O . LYS A 1 100 ? -5.277 -14.782 12.967 1.00 56.59 100 LYS A O 1
ATOM 852 N N . GLY A 1 101 ? -6.343 -14.439 11.029 1.00 48.03 101 GLY A N 1
ATOM 853 C CA . GLY A 1 101 ? -6.194 -15.805 10.506 1.00 48.03 101 GLY A CA 1
ATOM 854 C C . GLY A 1 101 ? -5.352 -15.922 9.232 1.00 48.03 101 GLY A C 1
ATOM 855 O O . GLY A 1 101 ? -5.363 -16.982 8.615 1.00 48.03 101 GLY A O 1
ATOM 856 N N . ILE A 1 102 ? -4.700 -14.838 8.792 1.00 48.78 102 ILE A N 1
ATOM 857 C CA . ILE A 1 102 ? -3.994 -14.760 7.496 1.00 48.78 102 ILE A CA 1
ATOM 858 C C . ILE A 1 102 ? -2.462 -14.628 7.669 1.00 48.78 102 ILE A C 1
ATOM 860 O O . ILE A 1 102 ? -1.731 -14.701 6.684 1.00 48.78 102 ILE A O 1
ATOM 864 N N . PHE A 1 103 ? -1.969 -14.508 8.906 1.00 37.91 103 PHE A N 1
ATOM 865 C CA . PHE A 1 103 ? -0.542 -14.495 9.247 1.00 37.91 103 PHE A CA 1
ATOM 866 C C . PHE A 1 103 ? -0.227 -15.567 10.286 1.00 37.91 103 PHE A C 1
ATOM 868 O O . PHE A 1 103 ? -1.040 -15.703 11.231 1.00 37.91 103 PHE A O 1
#

Secondary structure (DSSP, 8-state):
-EEHHHHHHHHT--TT----GGGTT-EEES--EEEEEE-SSSS-EEEEEESS-TTEEEEEETTTTEEEEEEEEGGGTEEEEEEEETTEEEEEEEEHHHHTT--